Protein AF-I2MX66-F1 (afdb_monomer_lite)

Secondary structure (DSSP, 8-state):
-PPPPPPPPPPPPPPPHHHHHHHHHHHHHHHHHHHHHHHHHHHHHHHHHHHHHHHHHHHHHHHHHHHS----

Radius of gyration: 32.55 Å; chains: 1; bounding box: 50×39×104 Å

Organism: Streptomyces tsukubensis (strain DSM 42081 / NBRC 108919 / NRRL 18488 / 9993) (NCBI:txid1114943)

Foldseek 3Di:
DDDDDDDDDDDDDDDDPVRVVVVVCCVVCVVVVVVVVVVVVVVVVVVVVVVVVVVVVVVVVVVVVVVDDDDD

Sequence (72 aa):
MQAAQARPVRATALPSVTGALRAMESLLLGSGQRTARRNAWTAVLEDRRRARDRVETEHVLEAVAERAPRAT

Structure (mmCIF, N/CA/C/O backbone):
data_AF-I2MX66-F1
#
_entry.id   AF-I2MX66-F1
#
loop_
_atom_site.group_PDB
_atom_site.id
_atom_site.type_symbol
_atom_site.label_atom_id
_atom_site.label_alt_id
_atom_site.label_comp_id
_atom_site.label_asym_id
_atom_site.label_entity_id
_atom_site.label_seq_id
_atom_site.pdbx_PDB_ins_code
_atom_site.Cartn_x
_atom_site.Cartn_y
_atom_site.Cartn_z
_atom_site.occupancy
_atom_site.B_iso_or_equiv
_atom_site.auth_seq_id
_atom_site.auth_comp_id
_atom_site.auth_asym_id
_atom_site.auth_atom_id
_atom_site.pdbx_PDB_model_num
ATOM 1 N N . MET A 1 1 ? -26.173 32.245 60.065 1.00 56.38 1 MET A N 1
ATOM 2 C CA . MET A 1 1 ? -25.865 30.833 59.750 1.00 56.38 1 MET A CA 1
ATOM 3 C C . MET A 1 1 ? -25.819 30.704 58.232 1.00 56.38 1 MET A C 1
ATOM 5 O O . MET A 1 1 ? -26.869 30.713 57.607 1.00 56.38 1 MET A O 1
ATOM 9 N N . GLN A 1 2 ? -24.632 30.733 57.623 1.00 56.03 2 GLN A N 1
ATOM 10 C CA . GLN A 1 2 ? -24.474 30.677 56.163 1.00 56.03 2 GLN A CA 1
ATOM 11 C C . GLN A 1 2 ? -24.384 29.202 55.742 1.00 56.03 2 GLN A C 1
ATOM 13 O O . GLN A 1 2 ? -23.530 28.477 56.245 1.00 56.03 2 GLN A O 1
ATOM 18 N N . ALA A 1 3 ? -25.299 28.742 54.885 1.00 62.09 3 ALA A N 1
ATOM 19 C CA . ALA A 1 3 ? -25.337 27.356 54.425 1.00 62.09 3 ALA A CA 1
ATOM 20 C C . ALA A 1 3 ? -24.235 27.113 53.382 1.00 62.09 3 ALA A C 1
ATOM 22 O O . ALA A 1 3 ? -24.150 27.829 52.382 1.00 62.09 3 ALA A O 1
ATOM 23 N N . ALA A 1 4 ? -23.384 26.113 53.621 1.00 66.44 4 ALA A N 1
ATOM 24 C CA . ALA A 1 4 ? -22.345 25.705 52.685 1.00 66.44 4 ALA A CA 1
ATOM 25 C C . ALA A 1 4 ? -22.984 25.199 51.381 1.00 66.44 4 ALA A C 1
ATOM 27 O O . ALA A 1 4 ? -23.757 24.241 51.390 1.00 66.44 4 ALA A O 1
ATOM 28 N N . GLN A 1 5 ? -22.672 25.845 50.257 1.00 69.50 5 GLN A N 1
ATOM 29 C CA . GLN A 1 5 ? -23.152 25.405 48.949 1.00 69.50 5 GLN A CA 1
ATOM 30 C C . GLN A 1 5 ? -22.375 24.163 48.494 1.00 69.50 5 GLN A C 1
ATOM 32 O O . GLN A 1 5 ? -21.152 24.198 48.354 1.00 69.50 5 GLN A O 1
ATOM 37 N N . ALA A 1 6 ? -23.085 23.059 48.263 1.00 71.81 6 ALA A N 1
ATOM 38 C CA . ALA A 1 6 ? -22.497 21.819 47.771 1.00 71.81 6 ALA A CA 1
ATOM 39 C C . ALA A 1 6 ? -22.142 21.937 46.277 1.00 71.81 6 ALA A C 1
ATOM 41 O O . ALA A 1 6 ? -22.974 22.331 45.459 1.00 71.81 6 ALA A O 1
ATOM 42 N N . ARG A 1 7 ? -20.905 21.574 45.903 1.00 76.06 7 ARG A N 1
ATOM 43 C CA . ARG A 1 7 ? -20.495 21.497 44.489 1.00 76.06 7 ARG A CA 1
ATOM 44 C C . ARG A 1 7 ? -21.196 20.313 43.811 1.00 76.06 7 ARG A C 1
ATOM 46 O O . ARG A 1 7 ? -21.144 19.208 44.349 1.00 76.06 7 ARG A O 1
ATOM 53 N N . PRO A 1 8 ? -21.791 20.499 42.620 1.00 75.06 8 PRO A N 1
ATOM 54 C CA . PRO A 1 8 ? -22.422 19.405 41.897 1.00 75.06 8 PRO A CA 1
ATOM 55 C C . PRO A 1 8 ? -21.365 18.397 41.435 1.00 75.06 8 PRO A C 1
ATOM 57 O O . PRO A 1 8 ? -20.432 18.736 40.703 1.00 75.06 8 PRO A O 1
ATOM 60 N N . VAL A 1 9 ? -21.528 17.145 41.858 1.00 78.00 9 VAL A N 1
ATOM 61 C CA . VAL A 1 9 ? -20.747 16.009 41.365 1.00 78.00 9 VAL A CA 1
ATOM 62 C C . VAL A 1 9 ? -21.337 15.589 40.022 1.00 78.00 9 VAL A C 1
ATOM 64 O O . VAL A 1 9 ? -22.517 15.253 39.935 1.00 78.00 9 VAL A O 1
ATOM 67 N N . ARG A 1 10 ? -20.532 15.623 38.955 1.00 75.62 10 ARG A N 1
ATOM 68 C CA . ARG A 1 10 ? -20.942 15.080 37.654 1.00 75.62 10 ARG A CA 1
ATOM 69 C C . ARG A 1 10 ? -20.680 13.581 37.633 1.00 75.62 10 ARG A C 1
ATOM 71 O O . ARG A 1 10 ? -19.530 13.162 37.704 1.00 75.62 10 ARG A O 1
ATOM 78 N N . ALA A 1 11 ? -21.738 12.792 37.488 1.00 73.62 11 ALA A N 1
ATOM 79 C CA . ALA A 1 11 ? -21.617 11.373 37.192 1.00 73.62 11 ALA A CA 1
ATOM 80 C C . ALA A 1 11 ? -21.210 11.190 35.720 1.00 73.62 11 ALA A C 1
ATOM 82 O O . ALA A 1 11 ? -21.920 11.628 34.813 1.00 73.62 11 ALA A O 1
ATOM 83 N N . THR A 1 12 ? -20.066 10.554 35.470 1.00 77.38 12 THR A N 1
ATOM 84 C CA . THR A 1 12 ? -19.710 10.045 34.142 1.00 77.38 12 THR A CA 1
ATOM 85 C C . THR A 1 12 ? -20.420 8.714 33.926 1.00 77.38 12 THR A C 1
ATOM 87 O O . THR A 1 12 ? -20.233 7.772 34.694 1.00 77.38 12 THR A O 1
ATOM 90 N N . ALA A 1 13 ? -21.255 8.632 32.889 1.00 75.81 13 ALA A N 1
ATOM 91 C CA . ALA A 1 13 ? -21.874 7.369 32.509 1.00 75.81 13 ALA A CA 1
ATOM 92 C C . ALA A 1 13 ? -20.786 6.352 32.136 1.00 75.81 13 ALA A C 1
ATOM 94 O O . ALA A 1 13 ? -19.841 6.685 31.413 1.00 75.81 13 ALA A O 1
ATOM 95 N N . LEU A 1 14 ? -20.922 5.118 32.625 1.00 76.75 14 LEU A N 1
ATOM 96 C CA . LEU A 1 14 ? -20.058 4.025 32.193 1.00 76.75 14 LEU A CA 1
ATOM 97 C C . LEU A 1 14 ? -20.235 3.824 30.678 1.00 76.75 14 LEU A C 1
ATOM 99 O O . LEU A 1 14 ? -21.369 3.883 30.189 1.00 76.75 14 LEU A O 1
ATOM 103 N N . PRO A 1 15 ? -19.143 3.614 29.920 1.00 78.38 15 PRO A N 1
ATOM 104 C CA . PRO A 1 15 ? -19.245 3.390 28.489 1.00 78.38 15 PRO A CA 1
ATOM 105 C C . PRO A 1 15 ? -20.118 2.165 28.217 1.00 78.38 15 PRO A C 1
ATOM 107 O O . PRO A 1 15 ? -19.976 1.123 28.857 1.00 78.38 15 PRO A O 1
ATOM 110 N N . SER A 1 16 ? -21.019 2.290 27.243 1.00 88.38 16 SER A N 1
ATOM 111 C CA . SER A 1 16 ? -21.776 1.140 26.761 1.00 88.38 16 SER A CA 1
ATOM 112 C C . SER A 1 16 ? -20.825 0.116 26.142 1.00 88.38 16 SER A C 1
ATOM 114 O O . SER A 1 16 ? -19.757 0.467 25.633 1.00 88.38 16 SER A O 1
ATOM 116 N N . VAL A 1 17 ? -21.238 -1.152 26.122 1.00 90.81 17 VAL A N 1
ATOM 117 C CA . VAL A 1 17 ? -20.471 -2.237 25.486 1.00 90.81 17 VAL A CA 1
ATOM 118 C C . VAL A 1 17 ? -20.105 -1.877 24.043 1.00 90.81 17 VAL A C 1
ATOM 120 O O . VAL A 1 17 ? -18.958 -2.026 23.635 1.00 90.8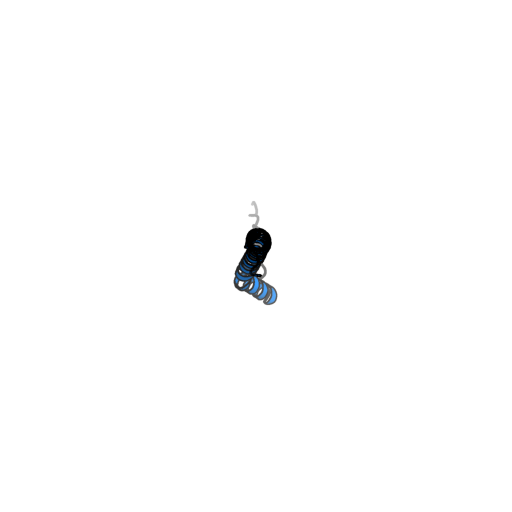1 17 VAL A O 1
ATOM 123 N N . THR A 1 18 ? -21.040 -1.303 23.282 1.00 92.00 18 THR A N 1
ATOM 124 C CA . THR A 1 18 ? -20.785 -0.831 21.913 1.00 92.00 18 THR A CA 1
ATOM 125 C C . THR A 1 18 ? -19.717 0.264 21.857 1.00 92.00 18 THR A C 1
ATOM 127 O O . THR A 1 18 ? -18.883 0.259 20.954 1.00 92.00 18 THR A O 1
ATOM 130 N N . GLY A 1 19 ? -19.724 1.200 22.812 1.00 93.00 19 GLY A N 1
ATOM 131 C CA . GLY A 1 19 ? -18.704 2.244 22.911 1.00 93.00 19 GLY A CA 1
ATOM 132 C C . GLY A 1 19 ? -17.319 1.671 23.209 1.00 93.00 19 GLY A C 1
ATOM 133 O O . GLY A 1 19 ? -16.348 2.045 22.552 1.00 93.00 19 GLY A O 1
ATOM 134 N N . ALA A 1 20 ? -17.237 0.715 24.137 1.00 92.12 20 ALA A N 1
ATOM 135 C CA . ALA A 1 20 ? -15.994 0.019 24.461 1.00 92.12 20 ALA A CA 1
ATOM 136 C C . ALA A 1 20 ? -15.441 -0.753 23.251 1.00 92.12 20 ALA A C 1
ATOM 138 O O . ALA A 1 20 ? -14.260 -0.627 22.930 1.00 92.12 20 ALA A O 1
ATOM 139 N N . LEU A 1 21 ? -16.298 -1.474 22.521 1.00 93.75 21 LEU A N 1
ATOM 140 C CA . LEU A 1 21 ? -15.889 -2.223 21.331 1.00 93.75 21 LEU A CA 1
ATOM 141 C C . LEU A 1 21 ? -15.378 -1.307 20.210 1.00 93.75 21 LEU A C 1
ATOM 143 O O . LEU A 1 21 ? -14.326 -1.589 19.644 1.00 93.75 21 LEU A O 1
ATOM 147 N N . ARG A 1 22 ? -16.039 -0.172 19.935 1.00 91.12 22 ARG A N 1
ATOM 148 C CA . ARG A 1 22 ? -15.531 0.814 18.955 1.00 91.12 22 ARG A CA 1
ATOM 149 C C . ARG A 1 22 ? -14.194 1.428 19.372 1.00 91.12 22 ARG A C 1
ATOM 151 O O . ARG A 1 22 ? -13.349 1.703 18.518 1.00 91.12 22 ARG A O 1
ATOM 158 N N . ALA A 1 23 ? -13.993 1.671 20.668 1.00 91.69 23 ALA A N 1
ATOM 159 C CA . ALA A 1 23 ? -12.723 2.184 21.176 1.00 91.69 23 ALA A CA 1
ATOM 160 C C . ALA A 1 23 ? -11.597 1.156 20.989 1.00 91.69 23 ALA A C 1
ATOM 162 O O . ALA A 1 23 ? -10.521 1.509 20.507 1.00 91.69 23 ALA A O 1
ATOM 163 N N . MET A 1 24 ? -11.863 -0.119 21.291 1.00 90.94 24 MET A N 1
ATOM 164 C CA . MET A 1 24 ? -10.924 -1.215 21.041 1.00 90.94 24 MET A CA 1
ATOM 165 C C . MET A 1 24 ? -10.627 -1.376 19.550 1.00 90.94 24 MET A C 1
ATOM 167 O O . MET A 1 24 ? -9.466 -1.480 19.177 1.00 90.94 24 MET A O 1
ATOM 171 N N . GLU A 1 25 ? -11.640 -1.326 18.687 1.00 89.88 25 GLU A N 1
ATOM 172 C CA . GLU A 1 25 ? -11.462 -1.359 17.233 1.00 89.88 25 GLU A CA 1
ATOM 173 C C . GLU A 1 25 ? -10.563 -0.211 16.757 1.00 89.88 25 GLU A C 1
ATOM 175 O O . GLU A 1 25 ? -9.611 -0.422 16.011 1.00 89.88 25 GLU A O 1
ATOM 180 N N . SER A 1 26 ? -10.804 1.005 17.249 1.00 89.94 26 SER A N 1
ATOM 181 C CA . SER A 1 26 ? -9.999 2.177 16.891 1.00 89.94 26 SER A CA 1
ATOM 182 C C . SER A 1 26 ? -8.551 2.056 17.377 1.00 89.94 26 SER A C 1
ATOM 184 O O . SER A 1 26 ? -7.629 2.463 16.667 1.00 89.94 26 SER A O 1
ATOM 186 N N . LEU A 1 27 ? -8.338 1.478 18.564 1.00 88.06 27 LEU A N 1
ATOM 187 C CA . LEU A 1 27 ? -7.014 1.229 19.136 1.00 88.06 27 LEU A CA 1
ATOM 188 C C . LEU A 1 27 ? -6.255 0.150 18.347 1.00 88.06 27 LEU A C 1
ATOM 190 O O . LEU A 1 27 ? -5.102 0.360 17.971 1.00 88.06 27 LEU A O 1
ATOM 194 N N . LEU A 1 28 ? -6.906 -0.985 18.086 1.00 88.38 28 LEU A N 1
ATOM 195 C CA . LEU A 1 28 ? -6.301 -2.160 17.461 1.00 88.38 28 LEU A CA 1
ATOM 196 C C . LEU A 1 28 ? -6.110 -1.970 15.953 1.00 88.38 28 LEU A C 1
ATOM 198 O O . LEU A 1 28 ? -5.057 -2.302 15.416 1.00 88.38 28 LEU A O 1
ATOM 202 N N . LEU A 1 29 ? -7.111 -1.417 15.264 1.00 89.75 29 LEU A N 1
ATOM 203 C CA . LEU A 1 29 ? -7.128 -1.322 13.802 1.00 89.75 29 LEU A CA 1
ATOM 204 C C . LEU A 1 29 ? -6.691 0.051 13.282 1.00 89.75 29 LEU A C 1
ATOM 206 O O . LEU A 1 29 ? -6.250 0.168 12.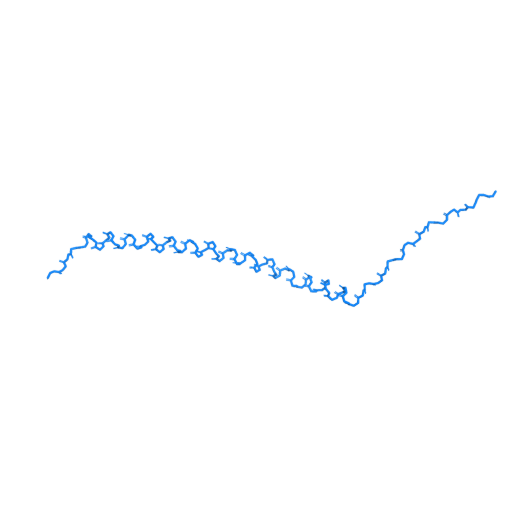137 1.00 89.75 29 LEU A O 1
ATOM 210 N N . GLY A 1 30 ? -6.771 1.106 14.097 1.00 87.25 30 GLY A N 1
ATOM 211 C CA . GLY A 1 30 ? -6.496 2.471 13.644 1.00 87.25 30 GLY A CA 1
ATOM 212 C C . GLY A 1 30 ? -5.051 2.695 13.188 1.00 87.25 30 GLY A C 1
ATOM 213 O O . GLY A 1 30 ? -4.808 3.461 12.251 1.00 87.25 30 GLY A O 1
ATOM 214 N N . SER A 1 31 ? -4.076 2.024 13.810 1.00 84.81 31 SER A N 1
ATOM 215 C CA . SER A 1 31 ? -2.672 2.058 13.374 1.00 84.81 31 SER A CA 1
ATOM 216 C C . SER A 1 31 ? -2.493 1.387 12.008 1.00 84.81 31 SER A C 1
ATOM 218 O O . SER A 1 31 ? -1.882 1.983 11.118 1.00 84.81 31 SER A O 1
ATOM 220 N N . GLY A 1 32 ? -3.112 0.218 11.808 1.00 91.06 32 GLY A N 1
ATOM 221 C CA . GLY A 1 32 ? -3.110 -0.524 10.548 1.00 91.06 32 GLY A CA 1
ATOM 222 C C . GLY A 1 32 ? -3.676 0.288 9.385 1.00 91.06 32 GLY A C 1
ATOM 223 O O . GLY A 1 32 ? -3.057 0.347 8.326 1.00 91.06 32 GLY A O 1
ATOM 224 N N . GLN A 1 33 ? -4.775 1.018 9.599 1.00 90.38 33 GLN A N 1
ATOM 225 C CA . GLN A 1 33 ? -5.373 1.875 8.565 1.00 90.38 33 GLN A CA 1
ATOM 226 C C . GLN A 1 33 ? -4.452 3.024 8.134 1.00 90.38 33 GLN A C 1
ATOM 228 O O . GLN A 1 33 ? -4.332 3.333 6.945 1.00 90.38 33 GLN A O 1
ATOM 233 N N . ARG A 1 34 ? -3.751 3.659 9.083 1.00 91.56 34 ARG A N 1
ATOM 234 C CA . ARG A 1 34 ? -2.775 4.711 8.754 1.00 91.56 34 ARG A CA 1
ATOM 235 C C . ARG A 1 34 ? -1.587 4.151 7.974 1.00 91.56 34 ARG A C 1
ATOM 237 O O . ARG A 1 34 ? -1.128 4.798 7.034 1.00 91.56 34 ARG A O 1
ATOM 244 N N . THR A 1 35 ? -1.094 2.973 8.351 1.00 94.50 35 THR A N 1
ATOM 245 C CA . THR A 1 35 ? -0.018 2.282 7.627 1.00 94.50 35 THR A CA 1
ATOM 246 C C . THR A 1 35 ? -0.469 1.882 6.226 1.00 94.50 35 THR A C 1
ATOM 248 O O . THR A 1 35 ? 0.229 2.184 5.267 1.00 94.50 35 THR A O 1
ATOM 251 N N . ALA A 1 36 ? -1.671 1.322 6.076 1.00 95.81 36 ALA A N 1
ATOM 252 C CA . ALA A 1 36 ? -2.238 0.964 4.779 1.00 95.81 36 ALA A CA 1
ATOM 253 C C . ALA A 1 36 ? -2.339 2.174 3.837 1.00 95.81 36 ALA A C 1
ATOM 255 O O . ALA A 1 36 ? -1.913 2.090 2.688 1.00 95.81 36 ALA A O 1
ATOM 256 N N . ARG A 1 37 ? -2.805 3.333 4.331 1.00 97.12 37 ARG A N 1
ATOM 257 C CA . ARG A 1 37 ? -2.849 4.580 3.541 1.00 97.12 37 ARG A CA 1
ATOM 258 C C . ARG A 1 37 ? -1.462 5.042 3.097 1.00 97.12 37 ARG A C 1
ATOM 260 O O . ARG A 1 37 ? -1.303 5.454 1.952 1.00 97.12 37 ARG A O 1
ATOM 267 N N . ARG A 1 38 ? -0.463 4.970 3.983 1.00 97.88 38 ARG 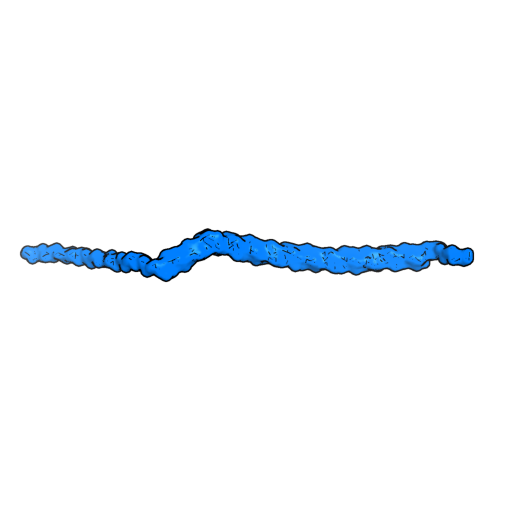A N 1
ATOM 268 C CA . ARG A 1 38 ? 0.927 5.310 3.634 1.00 97.88 38 ARG A CA 1
ATOM 269 C C . ARG A 1 38 ? 1.485 4.349 2.593 1.00 97.88 38 ARG A C 1
ATOM 271 O O . ARG A 1 38 ? 2.017 4.806 1.591 1.00 97.88 38 ARG A O 1
ATOM 278 N N . ASN A 1 39 ? 1.300 3.048 2.791 1.00 98.12 39 ASN A N 1
ATOM 279 C CA . ASN A 1 39 ? 1.763 2.018 1.867 1.00 98.12 39 ASN A CA 1
ATOM 280 C C . ASN A 1 39 ? 1.129 2.185 0.484 1.00 98.12 39 ASN A C 1
ATOM 282 O O . ASN A 1 39 ? 1.838 2.144 -0.516 1.00 98.12 39 ASN A O 1
ATOM 286 N N . ALA A 1 40 ? -0.182 2.434 0.426 1.00 98.69 40 ALA A N 1
ATOM 287 C CA . ALA A 1 40 ? -0.892 2.685 -0.822 1.00 98.69 40 ALA A CA 1
ATOM 288 C C . ALA A 1 40 ? -0.339 3.919 -1.548 1.00 98.69 40 ALA A C 1
ATOM 290 O O . ALA A 1 40 ? -0.076 3.868 -2.746 1.00 98.69 40 ALA A O 1
ATOM 291 N N . TRP A 1 41 ? -0.097 5.012 -0.821 1.00 98.38 41 TRP A N 1
ATOM 292 C CA . TRP A 1 41 ? 0.504 6.208 -1.404 1.00 98.38 41 TRP A CA 1
ATOM 293 C C . TRP A 1 41 ? 1.922 5.958 -1.932 1.00 98.38 41 TRP A C 1
ATOM 295 O O . TRP A 1 41 ? 2.226 6.326 -3.066 1.00 98.38 41 TRP A O 1
ATOM 305 N N . THR A 1 42 ? 2.767 5.276 -1.155 1.00 98.62 42 THR A N 1
ATOM 306 C CA . THR A 1 42 ? 4.116 4.881 -1.583 1.00 98.62 42 THR A CA 1
ATOM 307 C C . THR A 1 42 ? 4.069 4.010 -2.835 1.00 98.62 42 THR A C 1
ATOM 309 O O . THR A 1 42 ? 4.822 4.263 -3.770 1.00 98.62 42 THR A O 1
ATOM 312 N N . ALA A 1 43 ? 3.157 3.036 -2.896 1.00 98.12 43 ALA A N 1
ATOM 313 C CA . ALA A 1 43 ? 2.995 2.167 -4.058 1.00 98.12 43 ALA A CA 1
ATOM 314 C C . ALA A 1 43 ? 2.628 2.959 -5.323 1.00 98.12 43 ALA A C 1
ATOM 316 O O . ALA A 1 43 ? 3.195 2.707 -6.381 1.00 98.12 43 ALA A O 1
ATOM 317 N N . VAL A 1 44 ? 1.744 3.957 -5.213 1.00 98.69 44 VAL A N 1
ATOM 318 C CA . VAL A 1 44 ? 1.381 4.829 -6.343 1.00 98.69 44 VAL A CA 1
ATOM 319 C C . VAL A 1 44 ? 2.560 5.690 -6.804 1.00 98.69 44 VAL A C 1
ATOM 321 O O . VAL A 1 44 ? 2.774 5.854 -8.004 1.00 98.69 44 VAL A O 1
ATOM 324 N N . LEU A 1 45 ? 3.328 6.269 -5.878 1.00 98.81 45 LEU A N 1
ATOM 325 C CA . LEU A 1 45 ? 4.512 7.058 -6.238 1.00 98.81 45 LEU A CA 1
ATOM 326 C C . LEU A 1 45 ? 5.570 6.207 -6.942 1.00 98.81 45 LEU A C 1
ATOM 328 O O . LEU A 1 45 ? 6.151 6.631 -7.941 1.00 98.81 45 LEU A O 1
ATOM 332 N N . GLU A 1 46 ? 5.781 5.007 -6.424 1.00 98.75 46 GLU A N 1
ATOM 333 C CA . GLU A 1 46 ? 6.703 4.028 -6.968 1.00 98.75 46 GLU A CA 1
ATOM 334 C C . GLU A 1 46 ? 6.269 3.558 -8.365 1.00 98.75 46 GLU A C 1
ATOM 336 O O . GLU A 1 46 ? 7.089 3.523 -9.279 1.00 98.75 46 GLU A O 1
ATOM 341 N N . ASP A 1 47 ? 4.985 3.261 -8.571 1.00 98.56 47 ASP A N 1
ATOM 342 C CA . ASP A 1 47 ? 4.462 2.867 -9.883 1.00 98.56 47 ASP A CA 1
ATOM 343 C C . ASP A 1 47 ? 4.6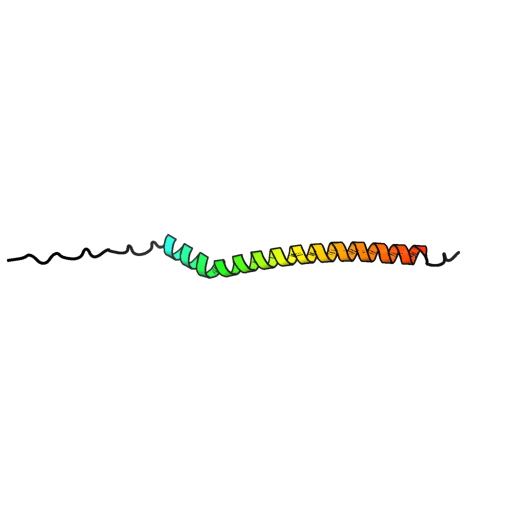18 3.985 -10.922 1.00 98.56 47 ASP A C 1
ATOM 345 O O . ASP A 1 47 ? 5.076 3.748 -12.038 1.00 98.56 47 ASP A O 1
ATOM 349 N N . ARG A 1 48 ? 4.370 5.240 -10.526 1.00 98.69 48 ARG A N 1
ATOM 350 C CA . ARG A 1 48 ? 4.633 6.406 -11.383 1.00 98.69 48 ARG A CA 1
ATOM 351 C C . ARG A 1 48 ? 6.106 6.549 -11.747 1.00 98.69 48 ARG A C 1
ATOM 353 O O . ARG A 1 48 ? 6.404 6.972 -12.861 1.00 98.69 48 ARG A O 1
ATOM 360 N N . ARG A 1 49 ? 7.024 6.239 -10.825 1.00 98.56 49 ARG A N 1
ATOM 361 C CA . ARG A 1 49 ? 8.459 6.214 -11.133 1.00 98.56 49 ARG A CA 1
ATOM 362 C C . ARG A 1 49 ? 8.752 5.125 -12.159 1.00 98.56 49 ARG A C 1
ATOM 364 O O . ARG A 1 49 ? 9.237 5.455 -13.229 1.00 98.56 49 ARG A O 1
ATOM 371 N N . ARG A 1 50 ? 8.329 3.882 -11.904 1.00 98.25 50 ARG A N 1
ATOM 372 C CA . ARG A 1 50 ? 8.529 2.758 -12.836 1.00 98.25 50 ARG A CA 1
ATOM 373 C C . ARG A 1 50 ? 7.941 3.019 -14.217 1.00 98.25 50 ARG A C 1
ATOM 375 O O . ARG A 1 50 ? 8.520 2.606 -15.212 1.00 98.25 50 ARG A O 1
ATOM 382 N N . ALA A 1 51 ? 6.793 3.688 -14.295 1.00 98.56 51 ALA A N 1
ATOM 383 C CA . ALA A 1 51 ? 6.193 4.064 -15.567 1.00 98.56 51 ALA A CA 1
ATOM 384 C C . ALA A 1 51 ? 7.089 5.027 -16.362 1.00 98.56 51 ALA A C 1
ATOM 386 O O . ALA A 1 51 ? 7.264 4.821 -17.557 1.00 98.56 51 ALA A O 1
ATOM 387 N N . ARG A 1 52 ? 7.693 6.025 -15.703 1.00 98.50 52 ARG A N 1
ATOM 388 C CA . ARG A 1 52 ? 8.671 6.921 -16.340 1.00 98.50 52 ARG A CA 1
ATOM 389 C C . ARG A 1 52 ? 9.939 6.179 -16.744 1.00 98.50 52 ARG A C 1
ATOM 391 O O . ARG A 1 52 ? 10.360 6.322 -17.883 1.00 98.50 52 ARG A O 1
ATOM 398 N N . ASP A 1 53 ? 10.474 5.347 -15.854 1.00 98.38 53 ASP A N 1
ATOM 399 C CA . ASP A 1 53 ? 11.693 4.578 -16.116 1.00 98.38 53 ASP A CA 1
ATOM 400 C C . ASP A 1 53 ? 11.515 3.662 -17.344 1.00 98.38 53 ASP A C 1
ATOM 402 O O . ASP A 1 53 ? 12.425 3.539 -18.162 1.00 98.38 53 ASP A O 1
ATOM 406 N N . ARG A 1 54 ? 10.327 3.054 -17.522 1.00 98.06 54 ARG A N 1
ATOM 407 C CA . ARG A 1 54 ? 9.995 2.252 -18.715 1.00 98.06 54 ARG A CA 1
ATOM 408 C C . ARG A 1 54 ? 10.023 3.076 -20.001 1.00 98.06 54 ARG A C 1
ATOM 410 O O . ARG A 1 54 ? 10.618 2.622 -20.968 1.00 98.06 54 ARG A O 1
ATOM 417 N N . VAL A 1 55 ? 9.419 4.264 -19.995 1.00 98.12 55 VAL A N 1
ATOM 418 C CA . VAL A 1 55 ? 9.394 5.166 -21.162 1.00 98.12 55 VAL A CA 1
ATOM 419 C C . VAL A 1 55 ? 10.802 5.653 -21.511 1.00 98.12 55 VAL A C 1
ATOM 421 O O . VAL A 1 55 ? 11.187 5.665 -22.673 1.00 98.12 55 VAL A O 1
ATOM 424 N N . GLU A 1 56 ? 11.603 6.028 -20.513 1.00 97.88 56 GLU A N 1
ATOM 425 C CA . GLU A 1 56 ? 12.994 6.433 -20.742 1.00 97.88 56 GLU A CA 1
ATOM 426 C C . GLU A 1 56 ? 13.831 5.277 -21.301 1.00 97.88 56 GLU A C 1
ATOM 428 O O . GLU A 1 56 ? 14.581 5.456 -22.259 1.00 97.88 56 GLU A O 1
ATOM 433 N N . THR A 1 57 ? 13.652 4.076 -20.747 1.00 98.06 57 THR A N 1
ATOM 434 C CA . THR A 1 57 ? 14.316 2.865 -21.240 1.00 98.06 57 THR A CA 1
ATOM 435 C C . THR A 1 57 ? 13.921 2.568 -22.685 1.00 98.06 57 THR A C 1
ATOM 437 O O . THR A 1 57 ? 14.797 2.268 -23.490 1.00 98.06 57 THR A O 1
ATOM 440 N N . GLU A 1 58 ? 12.635 2.671 -23.029 1.00 97.94 58 GLU A N 1
ATOM 441 C CA . GLU A 1 58 ? 12.136 2.481 -24.395 1.00 97.94 58 GLU A CA 1
ATOM 442 C C . GLU A 1 58 ? 12.827 3.432 -25.376 1.00 97.94 58 GLU A C 1
ATOM 444 O O . GLU A 1 58 ? 13.445 2.958 -26.326 1.00 97.94 58 GLU A O 1
ATOM 449 N N . HIS A 1 59 ? 12.866 4.736 -25.086 1.00 97.06 59 HIS A N 1
ATOM 450 C CA . HIS A 1 59 ? 13.557 5.707 -25.943 1.00 97.06 59 HIS A CA 1
ATOM 451 C C . HIS A 1 59 ? 15.051 5.399 -26.122 1.00 97.06 59 HIS A C 1
ATOM 453 O O . HIS A 1 59 ? 15.598 5.554 -27.214 1.00 97.06 59 HIS A O 1
ATOM 459 N N . VAL A 1 60 ? 15.741 4.968 -25.058 1.00 96.94 60 VAL A N 1
ATOM 460 C CA . VAL A 1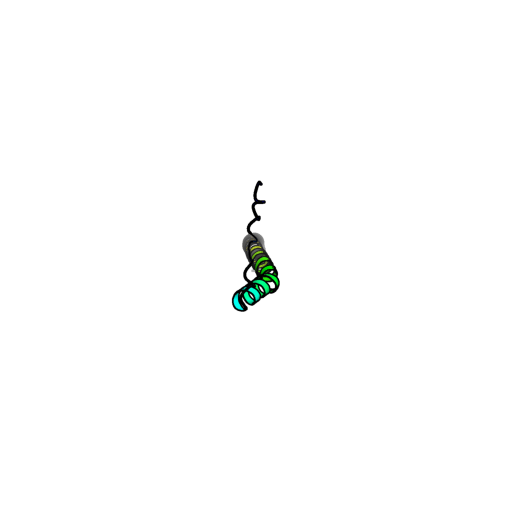 60 ? 17.160 4.590 -25.146 1.00 96.94 60 VAL A CA 1
ATOM 461 C C . VAL A 1 60 ? 17.334 3.349 -26.020 1.00 96.94 60 VAL A C 1
ATOM 463 O O . VAL A 1 60 ? 18.244 3.308 -26.848 1.00 96.94 60 VAL A O 1
ATOM 466 N N . LEU A 1 61 ? 16.474 2.343 -25.858 1.00 96.62 61 LEU A N 1
ATOM 467 C CA . LEU A 1 61 ? 16.517 1.124 -26.663 1.00 96.62 61 LEU A CA 1
ATOM 468 C C . LEU A 1 61 ? 16.214 1.408 -28.137 1.00 96.62 61 LEU A C 1
ATOM 470 O O . LEU A 1 61 ? 16.918 0.882 -28.996 1.00 96.62 61 LEU A O 1
ATOM 474 N N . GLU A 1 62 ? 15.235 2.263 -28.434 1.00 95.81 62 GLU A N 1
ATOM 475 C CA . GLU A 1 62 ? 14.933 2.718 -29.795 1.00 95.81 62 GLU A CA 1
ATOM 476 C C . GLU A 1 62 ? 16.131 3.442 -30.416 1.00 95.81 62 GLU A C 1
ATOM 478 O O . GLU A 1 62 ? 16.587 3.057 -31.492 1.00 95.81 62 GLU A O 1
ATOM 483 N N . ALA A 1 63 ? 16.728 4.404 -29.707 1.00 95.06 63 ALA A N 1
ATOM 484 C CA . ALA A 1 63 ? 17.905 5.126 -30.190 1.00 95.06 63 ALA A CA 1
ATOM 485 C C . ALA A 1 63 ? 19.104 4.195 -30.458 1.00 95.06 63 ALA A C 1
ATOM 487 O O . ALA A 1 63 ? 19.857 4.381 -31.419 1.00 95.06 63 ALA A O 1
ATOM 488 N N . VAL A 1 64 ? 19.298 3.170 -29.620 1.00 95.44 64 VAL A N 1
ATOM 489 C CA . VAL A 1 64 ? 20.329 2.146 -29.841 1.00 95.44 64 VAL A CA 1
ATOM 490 C C . VAL A 1 64 ? 19.990 1.281 -31.055 1.00 95.44 64 VAL A C 1
ATOM 492 O O . VAL A 1 64 ? 20.879 1.013 -31.863 1.00 95.44 64 VAL A O 1
ATOM 495 N N . ALA A 1 65 ? 18.732 0.867 -31.214 1.00 93.50 65 ALA A N 1
ATOM 496 C CA . ALA A 1 65 ? 18.282 0.052 -32.340 1.00 93.50 65 ALA A CA 1
ATOM 497 C C . ALA A 1 65 ? 18.412 0.789 -33.682 1.00 93.50 65 ALA A C 1
ATOM 499 O O . ALA A 1 65 ? 18.859 0.195 -34.661 1.00 93.50 65 ALA A O 1
ATOM 500 N N . GLU A 1 66 ? 18.096 2.085 -33.726 1.00 92.44 66 GLU A N 1
ATOM 501 C CA . GLU A 1 66 ? 18.285 2.933 -34.911 1.00 92.44 66 GLU A CA 1
ATOM 502 C C . GLU A 1 66 ? 19.758 3.058 -35.313 1.00 92.44 66 GLU A C 1
ATOM 504 O O . GLU A 1 66 ? 20.085 3.157 -36.498 1.00 92.44 66 GLU A O 1
ATOM 509 N N . ARG A 1 67 ? 20.661 3.043 -34.327 1.00 87.12 67 ARG A N 1
ATOM 510 C CA . ARG A 1 67 ? 22.104 3.186 -34.538 1.00 87.12 67 ARG A CA 1
ATOM 511 C C . ARG A 1 67 ? 22.819 1.855 -34.780 1.00 87.12 67 ARG A C 1
ATOM 513 O O . ARG A 1 67 ? 23.967 1.859 -35.228 1.00 87.12 67 ARG A O 1
ATOM 520 N N . ALA A 1 68 ? 22.179 0.729 -34.475 1.00 84.50 68 ALA A N 1
ATOM 521 C CA . ALA A 1 68 ? 22.746 -0.590 -34.697 1.00 84.50 68 ALA A CA 1
ATOM 522 C C . ALA A 1 68 ? 22.821 -0.892 -36.209 1.00 84.50 68 ALA A C 1
ATOM 524 O O . ALA A 1 68 ? 21.847 -0.679 -36.935 1.00 84.50 68 ALA A O 1
ATOM 525 N N . PRO A 1 69 ? 23.961 -1.393 -36.720 1.00 77.12 69 PRO A N 1
ATOM 526 C CA . PRO A 1 69 ? 24.067 -1.772 -38.122 1.00 77.12 69 PRO A CA 1
ATOM 527 C C . PRO A 1 69 ? 23.069 -2.893 -38.428 1.00 77.12 69 PRO A C 1
ATOM 529 O O . PRO A 1 69 ? 23.024 -3.905 -37.727 1.00 77.12 69 PRO A O 1
ATOM 532 N N . ARG A 1 70 ? 22.270 -2.725 -39.488 1.00 76.06 70 ARG A N 1
ATOM 533 C CA . ARG A 1 70 ? 21.395 -3.798 -39.974 1.00 76.06 70 ARG A CA 1
ATOM 534 C C . ARG A 1 70 ? 22.273 -4.941 -40.472 1.00 76.06 70 ARG A C 1
ATOM 536 O O . ARG A 1 70 ? 22.987 -4.779 -41.459 1.00 76.06 70 ARG A O 1
ATOM 543 N N . ALA A 1 71 ? 22.211 -6.084 -39.794 1.00 71.31 71 ALA A N 1
ATOM 544 C CA . ALA A 1 71 ? 22.688 -7.331 -40.371 1.00 71.31 71 ALA A CA 1
ATOM 545 C C .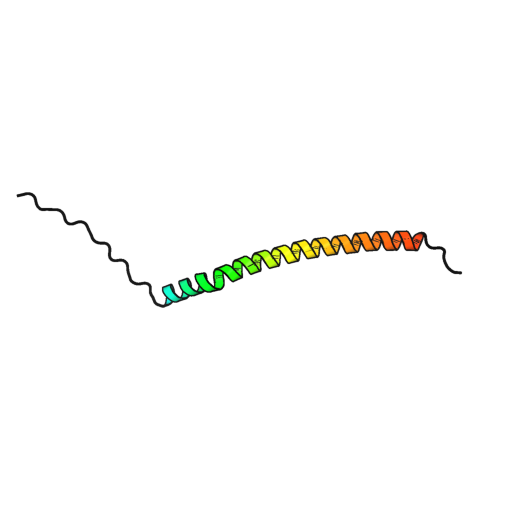 ALA A 1 71 ? 21.867 -7.579 -41.647 1.00 71.31 71 ALA A C 1
ATOM 547 O O . ALA A 1 71 ? 20.636 -7.623 -41.589 1.00 71.31 71 ALA A O 1
ATOM 548 N N . THR A 1 72 ? 22.557 -7.608 -42.786 1.00 62.91 72 THR A N 1
ATOM 549 C CA . THR A 1 72 ? 21.997 -7.881 -44.119 1.00 62.91 72 THR A CA 1
ATOM 550 C C . THR A 1 72 ? 22.254 -9.325 -44.493 1.00 62.91 72 THR A C 1
ATOM 552 O O . THR A 1 72 ? 23.271 -9.875 -44.010 1.00 62.91 72 THR A O 1
#

pLDDT: mean 88.32, std 11.34, range [56.03, 98.81]